Protein AF-A0A8J3LXF1-F1 (afdb_monomer_lite)

Structure (mmCIF, N/CA/C/O backbone):
data_AF-A0A8J3LXF1-F1
#
_entry.id   AF-A0A8J3LXF1-F1
#
loop_
_atom_site.group_PDB
_atom_site.id
_atom_site.type_symbol
_atom_site.label_atom_id
_atom_site.label_alt_id
_atom_site.label_comp_id
_atom_site.label_asym_id
_atom_site.label_entity_id
_atom_site.label_seq_id
_atom_site.pdbx_PDB_ins_code
_atom_site.Cartn_x
_atom_site.Cartn_y
_atom_site.Cartn_z
_atom_site.occupancy
_atom_site.B_iso_or_equiv
_atom_site.auth_seq_id
_atom_site.auth_comp_id
_atom_site.auth_asym_id
_atom_site.auth_atom_id
_atom_site.pdbx_PDB_model_num
ATOM 1 N N . MET A 1 1 ? 2.430 6.852 -23.986 1.00 52.84 1 MET A N 1
ATOM 2 C CA . MET A 1 1 ? 1.310 7.238 -23.084 1.00 52.84 1 MET A CA 1
ATOM 3 C C . MET A 1 1 ? 0.526 6.078 -22.446 1.00 52.84 1 MET A C 1
ATOM 5 O O . MET A 1 1 ? 0.111 6.217 -21.303 1.00 52.84 1 MET A O 1
ATOM 9 N N . ARG A 1 2 ? 0.331 4.920 -23.104 1.00 67.81 2 ARG A N 1
ATOM 10 C CA . ARG A 1 2 ? -0.503 3.804 -22.580 1.00 67.81 2 ARG A CA 1
ATOM 11 C C . ARG A 1 2 ? -0.048 3.203 -21.232 1.00 67.81 2 ARG A C 1
ATOM 13 O O . ARG A 1 2 ? -0.873 2.699 -20.480 1.00 67.81 2 ARG A O 1
ATOM 20 N N . ARG A 1 3 ? 1.246 3.298 -20.907 1.00 69.38 3 ARG A N 1
ATOM 21 C CA . ARG A 1 3 ? 1.858 2.734 -19.686 1.00 69.38 3 ARG A CA 1
ATOM 22 C C . ARG A 1 3 ? 1.452 3.485 -18.406 1.00 69.38 3 ARG A C 1
ATOM 24 O O . ARG A 1 3 ? 1.127 2.857 -17.405 1.00 69.38 3 ARG A O 1
ATOM 31 N N . LEU A 1 4 ? 1.389 4.821 -18.461 1.00 77.56 4 LEU A N 1
ATOM 32 C CA . LEU A 1 4 ? 0.944 5.650 -17.331 1.00 77.56 4 LEU A CA 1
ATOM 33 C C . LEU A 1 4 ? -0.556 5.505 -17.056 1.00 77.56 4 LEU A C 1
ATOM 35 O O . LEU A 1 4 ? -0.968 5.525 -15.899 1.00 77.56 4 LEU A O 1
ATOM 39 N N . MET A 1 5 ? -1.369 5.304 -18.100 1.00 80.06 5 MET A N 1
ATOM 40 C CA . MET A 1 5 ? -2.790 5.003 -17.912 1.00 80.06 5 MET A CA 1
ATOM 41 C C . MET A 1 5 ? -2.994 3.693 -17.149 1.00 80.06 5 MET A C 1
ATOM 43 O O . MET A 1 5 ? -3.831 3.642 -16.254 1.00 80.06 5 MET A O 1
ATOM 47 N N . TRP A 1 6 ? -2.203 2.658 -17.444 1.00 86.00 6 TRP A N 1
ATOM 48 C CA . TRP A 1 6 ? -2.329 1.371 -16.758 1.00 86.00 6 TRP A CA 1
ATOM 49 C C . TRP A 1 6 ? -1.887 1.447 -15.288 1.00 86.00 6 TRP A C 1
ATOM 51 O O . TRP A 1 6 ? -2.564 0.906 -14.416 1.00 86.00 6 TRP A O 1
ATOM 61 N N . LEU A 1 7 ? -0.827 2.208 -14.987 1.00 85.25 7 LEU A N 1
ATOM 62 C CA . LEU A 1 7 ? -0.433 2.509 -13.603 1.00 85.25 7 LEU A CA 1
ATOM 63 C C . LEU A 1 7 ? -1.541 3.242 -12.830 1.00 85.25 7 LEU A C 1
ATOM 65 O O . LEU A 1 7 ? -1.854 2.873 -11.698 1.00 85.25 7 LEU A O 1
ATOM 69 N N . GLY A 1 8 ? -2.173 4.244 -13.449 1.00 89.06 8 GLY A N 1
ATOM 70 C CA . GLY A 1 8 ? -3.286 4.979 -12.841 1.00 89.06 8 GLY A CA 1
ATOM 71 C C . GLY A 1 8 ? -4.508 4.098 -12.572 1.00 89.06 8 GLY A C 1
ATOM 72 O O . GLY A 1 8 ? -5.121 4.198 -11.509 1.00 89.06 8 GLY A O 1
ATOM 73 N N . VAL A 1 9 ? -4.831 3.191 -13.499 1.00 92.00 9 VAL A N 1
ATOM 74 C CA . VAL A 1 9 ? -5.922 2.218 -13.333 1.00 92.00 9 VAL A CA 1
ATOM 75 C C . VAL A 1 9 ? -5.630 1.264 -12.174 1.00 92.00 9 VAL A C 1
ATOM 77 O O . VAL A 1 9 ? -6.498 1.073 -11.324 1.00 92.00 9 VAL A O 1
ATOM 80 N N . GLY A 1 10 ? -4.411 0.723 -12.082 1.00 88.12 10 GLY A N 1
ATOM 81 C CA . GLY A 1 10 ? -4.008 -0.139 -10.967 1.00 88.12 10 GLY A CA 1
ATOM 82 C C . GLY A 1 10 ? -4.141 0.555 -9.608 1.00 88.12 10 GLY A C 1
ATOM 83 O O . GLY A 1 10 ? -4.713 -0.011 -8.675 1.00 88.12 10 GLY A O 1
ATOM 84 N N . LEU A 1 11 ? -3.703 1.816 -9.515 1.00 92.69 11 LEU A N 1
ATOM 85 C CA . LEU A 1 11 ? -3.822 2.621 -8.297 1.00 92.69 11 LEU A CA 1
ATOM 86 C C . LEU A 1 11 ? -5.292 2.869 -7.911 1.00 92.69 11 LEU A C 1
ATOM 88 O O . LEU A 1 11 ? -5.665 2.723 -6.746 1.00 92.69 11 LEU A O 1
ATOM 92 N N . ALA A 1 12 ? -6.139 3.216 -8.885 1.00 93.50 12 ALA A N 1
ATOM 93 C CA . ALA A 1 12 ? -7.559 3.474 -8.658 1.00 93.50 12 ALA A CA 1
ATOM 94 C C . ALA A 1 12 ? -8.298 2.218 -8.170 1.00 93.50 12 ALA A C 1
ATOM 96 O O . ALA A 1 12 ? -9.054 2.274 -7.197 1.00 93.50 12 ALA A O 1
ATOM 97 N N . VAL A 1 13 ? -8.044 1.072 -8.808 1.00 94.56 13 VAL A N 1
ATOM 98 C CA . VAL A 1 13 ? -8.625 -0.216 -8.409 1.00 94.56 13 VAL A CA 1
ATOM 99 C C . VAL A 1 13 ? -8.133 -0.620 -7.017 1.00 94.56 13 VAL A C 1
ATOM 101 O O . VAL A 1 13 ? -8.949 -0.972 -6.165 1.00 94.56 13 VAL A O 1
ATOM 104 N N . GLY A 1 14 ? -6.832 -0.489 -6.740 1.00 90.69 14 GLY A N 1
ATOM 105 C CA . GLY A 1 14 ? -6.262 -0.768 -5.420 1.00 90.69 14 GLY A CA 1
ATOM 106 C C . GLY A 1 14 ? -6.907 0.067 -4.309 1.00 90.69 14 GLY A C 1
ATOM 107 O O . GLY A 1 14 ? -7.317 -0.472 -3.278 1.00 90.69 14 GLY A O 1
ATOM 108 N N . ALA A 1 15 ? -7.098 1.369 -4.541 1.00 93.44 15 ALA A N 1
ATOM 109 C CA . ALA A 1 15 ? -7.753 2.258 -3.584 1.00 93.44 15 ALA A CA 1
ATOM 110 C C . ALA A 1 15 ? -9.212 1.852 -3.294 1.00 93.44 15 ALA A C 1
ATOM 112 O O . ALA A 1 15 ? -9.654 1.913 -2.142 1.00 93.44 15 ALA A O 1
ATOM 113 N N . LEU A 1 16 ? -9.963 1.397 -4.306 1.00 93.44 16 LEU A N 1
ATOM 114 C CA . LEU A 1 16 ? -11.337 0.913 -4.130 1.00 93.44 16 LEU A CA 1
ATOM 115 C C . LEU A 1 16 ? -11.400 -0.364 -3.288 1.00 93.44 16 LEU A C 1
ATOM 117 O O . LEU A 1 16 ? -12.262 -0.472 -2.412 1.00 93.44 16 LEU A O 1
ATOM 121 N N . VAL A 1 17 ? -10.476 -1.300 -3.509 1.00 93.19 17 VAL A N 1
ATOM 122 C CA . VAL A 1 17 ? -10.383 -2.536 -2.720 1.00 93.19 17 VAL A CA 1
ATOM 123 C C . VAL A 1 17 ? -10.083 -2.213 -1.255 1.00 93.19 17 VAL A C 1
ATOM 125 O O . VAL A 1 17 ? -10.825 -2.649 -0.375 1.00 93.19 17 VAL A O 1
ATOM 128 N N . VAL A 1 18 ? -9.074 -1.379 -0.978 1.00 89.19 18 VAL A N 1
ATOM 129 C CA . VAL A 1 18 ? -8.724 -0.962 0.395 1.00 89.19 18 VAL A CA 1
ATOM 130 C C . VAL A 1 18 ? -9.897 -0.252 1.077 1.00 89.19 18 VAL A C 1
ATOM 132 O O . VAL A 1 18 ? -10.223 -0.539 2.232 1.00 89.19 18 VAL A O 1
ATOM 135 N N . ARG A 1 19 ? -10.598 0.633 0.355 1.00 90.12 19 ARG A N 1
ATOM 136 C CA . ARG A 1 19 ? -11.804 1.309 0.858 1.00 90.12 19 ARG A CA 1
ATOM 137 C C . ARG A 1 19 ? -12.922 0.314 1.189 1.00 90.12 19 ARG A C 1
ATOM 139 O O . ARG A 1 19 ? -13.595 0.475 2.209 1.00 90.12 19 ARG A O 1
ATOM 146 N N . ALA A 1 20 ? -13.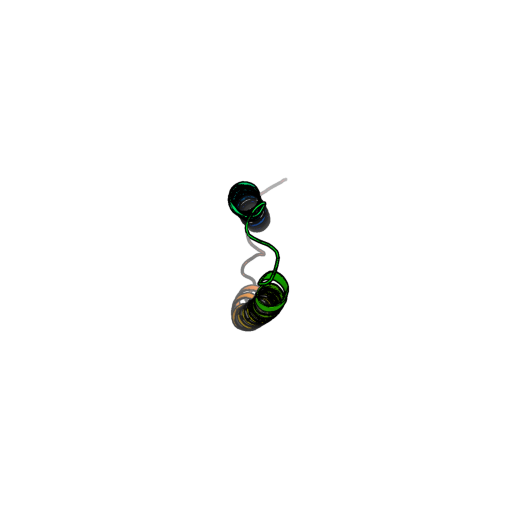128 -0.709 0.360 1.00 86.00 20 ALA A N 1
ATOM 147 C CA . ALA A 1 20 ? -14.135 -1.742 0.591 1.00 86.00 20 ALA A CA 1
ATOM 148 C C . ALA A 1 20 ? -13.799 -2.622 1.806 1.00 86.00 20 ALA A C 1
ATOM 150 O O . ALA A 1 20 ? -14.688 -2.919 2.609 1.00 86.00 20 ALA A O 1
ATOM 151 N N . VAL A 1 21 ? -12.524 -2.983 1.977 1.00 85.06 21 VAL A N 1
ATOM 152 C CA . VAL A 1 21 ? -12.036 -3.743 3.138 1.00 85.06 21 VAL A CA 1
ATOM 153 C C . VAL A 1 21 ? -12.226 -2.944 4.427 1.00 85.06 21 VAL A C 1
ATOM 155 O O . VAL A 1 21 ? -12.814 -3.470 5.367 1.00 85.06 21 VAL A O 1
ATOM 158 N N . ASN A 1 22 ? -11.847 -1.661 4.459 1.00 80.50 22 ASN A N 1
ATOM 159 C CA . ASN A 1 22 ? -12.043 -0.798 5.634 1.00 80.50 22 ASN A CA 1
ATOM 160 C C . ASN A 1 22 ? -13.518 -0.664 6.035 1.00 80.50 22 ASN A C 1
ATOM 162 O O . ASN A 1 22 ? -13.848 -0.720 7.219 1.00 80.50 22 ASN A O 1
ATOM 166 N N . LYS A 1 23 ? -14.423 -0.546 5.056 1.00 78.62 23 LYS A N 1
ATOM 167 C CA . LYS A 1 23 ? -15.868 -0.467 5.310 1.00 78.62 23 LYS A CA 1
ATOM 168 C C . LYS A 1 23 ? -16.426 -1.766 5.907 1.00 78.62 23 LYS A C 1
ATOM 170 O O . LYS A 1 23 ? -17.288 -1.712 6.778 1.00 78.62 23 LYS A O 1
ATOM 175 N N . LYS A 1 24 ? -15.940 -2.930 5.455 1.00 73.12 24 LYS A N 1
ATOM 176 C CA . LYS A 1 24 ? -16.318 -4.234 6.028 1.00 73.12 24 LYS A CA 1
ATOM 177 C C . LYS A 1 24 ? -15.695 -4.456 7.403 1.00 73.12 24 LYS A C 1
ATOM 179 O O . LYS A 1 24 ? -16.384 -4.937 8.293 1.00 73.12 24 LYS A O 1
ATOM 184 N N . ALA A 1 25 ? -14.438 -4.062 7.594 1.00 69.69 25 ALA A N 1
ATOM 185 C CA . ALA A 1 25 ? -13.771 -4.138 8.885 1.00 69.69 25 ALA A CA 1
ATOM 186 C C . ALA A 1 25 ? -14.543 -3.321 9.931 1.00 69.69 25 ALA A C 1
ATOM 188 O O . ALA A 1 25 ? -14.990 -3.889 10.915 1.00 69.69 25 ALA A O 1
ATOM 189 N N . GLN A 1 26 ? -14.840 -2.044 9.670 1.00 63.88 26 GLN A N 1
ATOM 190 C CA . GLN A 1 26 ? -15.579 -1.180 10.607 1.00 63.88 26 GLN A CA 1
ATOM 191 C C . GLN A 1 26 ? -16.966 -1.715 11.006 1.00 63.88 26 GLN A C 1
ATOM 193 O O . GLN A 1 26 ? -17.428 -1.432 12.107 1.00 63.88 26 GLN A O 1
ATOM 198 N N . ALA A 1 27 ? -17.626 -2.492 10.143 1.00 64.19 27 ALA A N 1
ATOM 199 C CA . ALA A 1 27 ? -18.930 -3.086 10.438 1.00 64.19 27 ALA A CA 1
ATOM 200 C C . ALA A 1 27 ? -18.850 -4.378 11.278 1.00 64.19 27 ALA A C 1
ATOM 202 O O . ALA A 1 27 ? -19.807 -4.701 11.975 1.00 64.19 27 ALA A O 1
ATOM 203 N N . PHE A 1 28 ? -17.732 -5.112 11.224 1.00 56.53 28 PHE A N 1
ATOM 204 C CA . PHE A 1 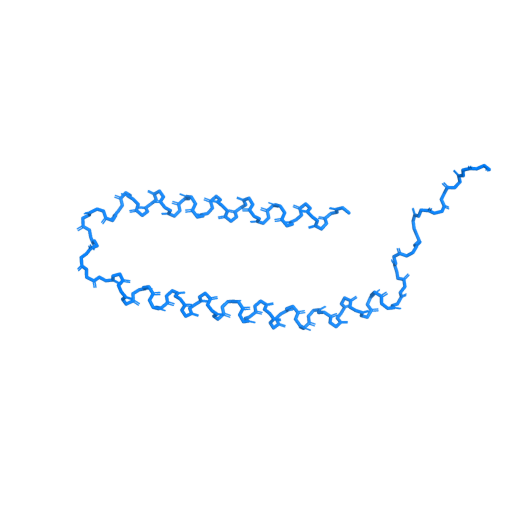28 ? -17.572 -6.421 11.877 1.00 56.53 28 PHE A CA 1
ATOM 205 C C . PHE A 1 28 ? -16.595 -6.422 13.067 1.00 56.53 28 PHE A C 1
ATOM 207 O O . PHE A 1 28 ? -16.587 -7.370 13.847 1.00 56.53 28 PHE A O 1
ATOM 214 N N . THR A 1 29 ? -15.778 -5.381 13.246 1.00 63.94 29 THR A N 1
ATOM 215 C CA . THR A 1 29 ? -14.707 -5.336 14.256 1.00 63.94 29 THR A CA 1
ATOM 216 C C . THR A 1 29 ? -14.981 -4.641 15.602 1.00 63.94 29 THR A C 1
ATOM 218 O O . THR A 1 29 ? -14.213 -4.934 16.522 1.00 63.94 29 THR A O 1
ATOM 221 N N . PRO A 1 30 ? -16.022 -3.805 15.828 1.00 59.62 30 PRO A N 1
ATOM 222 C CA . PRO A 1 30 ? -16.186 -3.125 17.122 1.00 59.62 30 PRO A CA 1
ATOM 223 C C . PRO A 1 30 ? -16.412 -4.074 18.311 1.00 59.62 30 PRO A C 1
ATOM 225 O O . PRO A 1 30 ? -16.142 -3.699 19.445 1.00 59.62 30 PRO A O 1
ATOM 228 N N . ALA A 1 31 ? -16.883 -5.302 18.062 1.00 58.28 31 ALA A N 1
ATOM 229 C CA . ALA A 1 31 ? -17.181 -6.293 19.099 1.00 58.28 31 ALA A CA 1
ATOM 230 C C . ALA A 1 31 ? -16.154 -7.446 19.206 1.00 58.28 31 ALA A C 1
ATOM 232 O O . ALA A 1 31 ? -16.299 -8.291 20.083 1.00 58.28 31 ALA A O 1
ATOM 233 N N . GLY A 1 32 ? -15.136 -7.517 18.331 1.00 57.06 32 GLY A N 1
ATOM 234 C CA . GLY A 1 32 ? -14.297 -8.724 18.167 1.00 57.06 32 GLY A CA 1
ATOM 235 C C . GLY A 1 32 ? -12.776 -8.544 18.275 1.00 57.06 32 GLY A C 1
ATOM 236 O O . GLY A 1 32 ? -12.048 -9.535 18.256 1.00 57.06 32 GLY A O 1
ATOM 237 N N . ILE A 1 33 ? -12.264 -7.314 18.394 1.00 57.53 33 ILE A N 1
ATOM 238 C CA . ILE A 1 33 ? -10.816 -7.035 18.432 1.00 57.53 33 ILE A CA 1
ATOM 239 C C . ILE A 1 33 ? -10.339 -6.831 19.876 1.00 57.53 33 ILE A C 1
ATOM 241 O O . ILE A 1 33 ? -10.151 -5.710 20.330 1.00 57.53 33 ILE A O 1
ATOM 245 N N . ALA A 1 34 ? -10.120 -7.919 20.612 1.00 61.72 34 ALA A N 1
ATOM 246 C CA . ALA A 1 34 ? -9.412 -7.850 21.899 1.00 61.72 34 ALA A CA 1
ATOM 247 C C . ALA A 1 34 ? -8.239 -8.842 22.029 1.00 61.72 34 ALA A C 1
ATOM 249 O O . ALA A 1 34 ? -7.485 -8.738 22.988 1.00 61.72 34 ALA A O 1
ATOM 250 N N . GLY A 1 35 ? -8.027 -9.769 21.079 1.00 57.84 35 GLY A N 1
ATOM 251 C CA . GLY A 1 35 ? -6.996 -10.812 21.247 1.00 57.84 35 GLY A CA 1
ATOM 252 C C . GLY A 1 35 ? -6.229 -11.287 20.006 1.00 57.84 35 GLY A C 1
ATOM 253 O O . GLY A 1 35 ? -5.095 -11.727 20.148 1.00 57.84 35 GLY A O 1
ATOM 254 N N . SER A 1 36 ? -6.775 -11.194 18.788 1.00 60.25 36 SER A N 1
ATOM 255 C CA . SER A 1 36 ? -6.199 -11.871 17.602 1.00 60.25 36 SER A CA 1
ATOM 256 C C . SER A 1 36 ? -5.421 -10.975 16.626 1.00 60.25 36 SER A C 1
ATOM 258 O O . SER A 1 36 ? -4.856 -11.471 15.646 1.00 60.25 36 SER A O 1
ATOM 260 N N . VAL A 1 37 ? -5.360 -9.661 16.866 1.00 65.25 37 VAL A N 1
ATOM 261 C CA . VAL A 1 37 ? -4.784 -8.705 15.902 1.00 65.25 37 VAL A CA 1
ATOM 262 C C . VAL A 1 37 ? -3.264 -8.782 15.827 1.00 65.25 37 VAL A C 1
ATOM 264 O O . VAL A 1 37 ? -2.730 -8.724 14.726 1.00 65.25 37 VAL A O 1
ATOM 267 N N . GLN A 1 38 ? -2.563 -8.994 16.943 1.00 65.94 38 GLN A N 1
ATOM 268 C CA . GLN A 1 38 ? -1.097 -9.064 16.937 1.00 65.94 38 GLN A CA 1
ATOM 269 C C . GLN A 1 38 ? -0.572 -10.227 16.073 1.00 65.94 38 GLN A C 1
ATOM 271 O O . GLN A 1 38 ? 0.268 -10.009 15.204 1.00 65.94 38 GLN A O 1
ATOM 276 N N . GLN A 1 39 ? -1.104 -11.444 16.255 1.00 68.31 39 GLN A N 1
ATOM 277 C CA . GLN A 1 39 ? -0.694 -12.627 15.481 1.00 68.31 39 GLN A CA 1
ATOM 278 C C . GLN A 1 39 ? -1.036 -12.472 13.990 1.00 68.31 39 GLN A C 1
ATOM 280 O O . GLN A 1 39 ? -0.230 -12.799 13.121 1.00 68.31 39 GLN A O 1
ATOM 285 N N . SER A 1 40 ? -2.224 -11.933 13.695 1.00 74.44 40 SER A N 1
ATOM 286 C CA . SER A 1 40 ? -2.681 -11.722 12.316 1.00 74.44 40 SER A CA 1
ATOM 287 C C . SER A 1 40 ? -1.876 -10.630 11.606 1.00 74.44 40 SER A C 1
ATOM 289 O O . SER A 1 40 ? -1.606 -10.740 10.415 1.00 74.44 40 SER A O 1
ATOM 291 N N . ALA A 1 41 ? -1.450 -9.592 12.331 1.00 79.75 41 ALA A N 1
ATOM 292 C CA . ALA A 1 41 ? -0.639 -8.508 11.787 1.00 79.75 41 ALA A CA 1
ATOM 293 C C . ALA A 1 41 ? 0.767 -8.977 11.392 1.00 79.75 41 ALA A C 1
ATOM 295 O O . ALA A 1 41 ? 1.260 -8.570 10.344 1.00 79.75 41 ALA A O 1
ATOM 296 N N . VAL A 1 42 ? 1.389 -9.855 12.187 1.00 82.38 42 VAL A N 1
ATOM 297 C CA . VAL A 1 42 ? 2.703 -10.433 11.856 1.00 82.38 42 VAL A CA 1
ATOM 298 C C . VAL A 1 42 ? 2.621 -11.290 10.589 1.00 82.38 42 VAL A C 1
ATOM 300 O O . VAL A 1 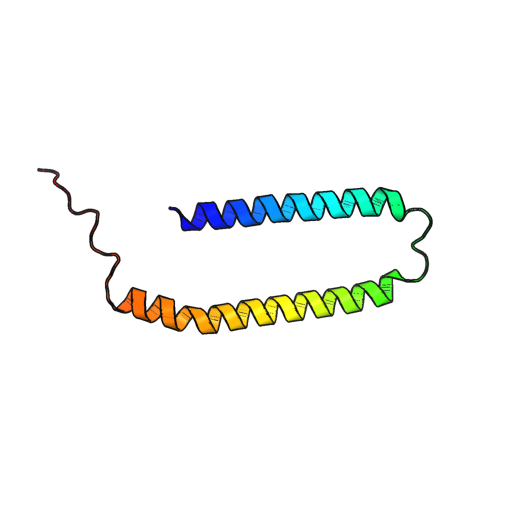42 ? 3.427 -11.100 9.684 1.00 82.38 42 VAL A O 1
ATOM 303 N N . GLY A 1 43 ? 1.612 -12.163 10.470 1.00 84.00 43 GLY A N 1
ATOM 304 C CA . GLY A 1 43 ? 1.421 -12.977 9.260 1.00 84.00 43 GLY A CA 1
ATOM 305 C C . GLY A 1 43 ? 1.095 -12.150 8.008 1.00 84.00 43 GLY A C 1
ATOM 306 O O . GLY A 1 43 ? 1.549 -12.468 6.909 1.00 84.00 43 GLY A O 1
ATOM 307 N N . LEU A 1 44 ? 0.355 -11.048 8.171 1.00 86.31 44 LEU A N 1
ATOM 308 C CA . LEU A 1 44 ? 0.088 -10.103 7.085 1.00 86.31 44 LEU A CA 1
ATOM 309 C C . LEU A 1 44 ? 1.373 -9.401 6.620 1.00 86.31 44 LEU A C 1
ATOM 311 O O . LEU A 1 44 ? 1.596 -9.272 5.421 1.00 86.31 44 LEU A O 1
ATOM 315 N N . LEU A 1 45 ? 2.213 -8.953 7.557 1.00 89.25 45 LEU A N 1
ATOM 316 C CA . LEU A 1 45 ? 3.488 -8.295 7.256 1.00 89.25 45 LEU A CA 1
ATOM 317 C C . LEU A 1 45 ? 4.431 -9.210 6.471 1.00 89.25 45 LEU A C 1
ATOM 319 O O . LEU A 1 45 ? 5.045 -8.763 5.504 1.00 89.25 45 LEU A O 1
ATOM 323 N N . ASP A 1 46 ? 4.505 -10.477 6.868 1.00 92.06 46 ASP A N 1
ATOM 324 C CA . ASP A 1 46 ? 5.301 -11.495 6.183 1.00 92.06 46 ASP A CA 1
ATOM 325 C C . ASP A 1 46 ? 4.797 -11.733 4.749 1.00 92.06 46 ASP A C 1
ATOM 327 O O . ASP A 1 46 ? 5.564 -11.669 3.791 1.00 92.06 46 ASP A O 1
ATOM 331 N N . SER A 1 47 ? 3.475 -11.846 4.580 1.00 90.19 47 SER A N 1
ATOM 332 C CA . SER A 1 47 ? 2.843 -11.999 3.260 1.00 90.19 47 SER A CA 1
ATOM 333 C C . SER A 1 47 ? 3.089 -10.795 2.343 1.00 90.19 47 SER A C 1
ATOM 335 O O . SER A 1 47 ? 3.350 -10.955 1.154 1.00 90.19 47 SER A O 1
ATOM 337 N N . VAL A 1 48 ? 3.018 -9.571 2.882 1.00 92.88 48 VAL A N 1
ATOM 338 C CA . VAL A 1 48 ? 3.300 -8.345 2.115 1.00 92.88 48 VAL A CA 1
ATOM 339 C C . VAL A 1 48 ? 4.764 -8.300 1.686 1.00 92.88 48 VAL A C 1
ATOM 341 O O . VAL A 1 48 ? 5.049 -7.923 0.552 1.00 92.88 48 VAL A O 1
ATOM 344 N N . ARG A 1 49 ? 5.691 -8.690 2.568 1.00 93.56 49 ARG A N 1
ATOM 345 C CA . ARG A 1 49 ? 7.117 -8.766 2.235 1.00 93.56 49 ARG A CA 1
ATOM 346 C C . ARG A 1 49 ? 7.372 -9.782 1.122 1.00 93.56 49 ARG A C 1
ATOM 348 O O . ARG A 1 49 ? 8.004 -9.411 0.139 1.00 93.56 49 ARG A O 1
ATOM 355 N N . SER A 1 50 ? 6.844 -10.999 1.251 1.00 93.94 50 SER A N 1
ATOM 356 C CA . SER A 1 50 ? 6.981 -12.051 0.235 1.00 93.94 50 SER A CA 1
ATOM 357 C C . SER A 1 50 ? 6.409 -11.610 -1.114 1.00 93.94 50 SER A C 1
ATOM 359 O O . SER A 1 50 ? 7.077 -11.746 -2.128 1.00 93.94 50 SER A O 1
ATOM 361 N N . PHE A 1 51 ? 5.240 -10.964 -1.137 1.00 90.56 51 PHE A N 1
ATOM 362 C CA . PHE A 1 51 ? 4.684 -10.419 -2.378 1.00 90.56 51 PHE A CA 1
ATOM 363 C C . PHE A 1 51 ? 5.598 -9.372 -3.036 1.00 90.56 51 PHE A C 1
ATOM 365 O O . PHE A 1 51 ? 5.738 -9.342 -4.255 1.00 90.56 51 PHE A O 1
ATOM 372 N N . VAL A 1 52 ? 6.215 -8.486 -2.248 1.00 92.44 52 VAL A N 1
ATOM 373 C CA . VAL A 1 52 ? 7.158 -7.489 -2.782 1.00 92.44 52 VAL A CA 1
ATOM 374 C C . VAL A 1 52 ? 8.411 -8.162 -3.350 1.00 92.44 52 VAL A C 1
ATOM 376 O O . VAL A 1 52 ? 8.922 -7.708 -4.375 1.00 92.44 52 VAL A O 1
ATOM 379 N N . GLU A 1 53 ? 8.895 -9.227 -2.712 1.00 93.75 53 GLU A N 1
ATOM 380 C CA . GLU A 1 53 ? 10.003 -10.039 -3.224 1.00 93.75 53 GLU A CA 1
ATOM 381 C C . GLU A 1 53 ? 9.627 -10.728 -4.544 1.00 93.75 53 GLU A C 1
ATOM 383 O O . GLU A 1 53 ? 10.344 -10.531 -5.523 1.00 93.75 53 GLU A O 1
ATOM 388 N N . ASP A 1 54 ? 8.464 -11.381 -4.623 1.00 89.31 54 ASP A N 1
ATOM 389 C CA . ASP A 1 54 ? 7.948 -12.011 -5.849 1.00 89.31 54 ASP A CA 1
ATOM 390 C C . ASP A 1 54 ? 7.796 -11.003 -6.999 1.00 89.31 54 ASP A C 1
ATOM 392 O O . ASP A 1 54 ? 8.156 -11.273 -8.144 1.00 89.31 54 ASP A O 1
ATOM 396 N N . VAL A 1 55 ? 7.281 -9.800 -6.713 1.00 86.88 55 VAL A N 1
ATOM 397 C CA . VAL A 1 55 ? 7.164 -8.730 -7.716 1.00 86.88 55 VAL A CA 1
ATOM 398 C C . VAL A 1 55 ? 8.542 -8.286 -8.197 1.00 86.88 55 VAL A C 1
ATOM 400 O O . VAL A 1 55 ? 8.724 -8.045 -9.388 1.00 86.88 55 VAL A O 1
ATOM 403 N N . ARG A 1 56 ? 9.521 -8.163 -7.296 1.00 85.31 56 ARG A N 1
ATOM 404 C CA . ARG A 1 56 ? 10.887 -7.770 -7.655 1.00 85.31 56 ARG A CA 1
ATOM 405 C C . ARG A 1 56 ? 11.579 -8.846 -8.490 1.00 85.31 56 ARG A C 1
ATOM 407 O O . ARG A 1 56 ? 12.272 -8.499 -9.442 1.00 85.31 56 ARG A O 1
ATOM 414 N N . GLU A 1 57 ? 11.383 -10.115 -8.154 1.00 86.69 57 GLU A N 1
ATOM 415 C CA . GLU A 1 57 ? 11.905 -11.252 -8.911 1.00 86.69 57 GLU A CA 1
ATOM 416 C C . GLU A 1 57 ? 11.260 -11.334 -10.299 1.00 86.69 57 GLU A C 1
ATOM 418 O O . GLU A 1 57 ? 11.971 -11.352 -11.300 1.00 86.69 57 GLU A O 1
ATOM 423 N N . GLY A 1 58 ? 9.932 -11.223 -10.387 1.00 80.00 58 GLY A N 1
ATOM 424 C CA . GLY A 1 58 ? 9.220 -11.190 -11.667 1.00 80.00 58 GLY A CA 1
ATOM 425 C C . GLY A 1 58 ? 9.570 -9.973 -12.532 1.00 80.00 58 GLY A C 1
ATOM 426 O O . GLY A 1 58 ? 9.570 -10.066 -13.760 1.00 80.00 58 GLY A O 1
ATOM 427 N N . MET A 1 59 ? 9.908 -8.832 -11.919 1.00 77.00 59 MET A N 1
ATOM 428 C CA . MET A 1 59 ? 10.457 -7.679 -12.641 1.00 77.00 59 MET A CA 1
ATOM 429 C C . MET A 1 59 ? 11.851 -7.988 -13.187 1.00 77.00 59 MET A C 1
ATOM 431 O O . MET A 1 59 ? 12.069 -7.750 -14.367 1.00 77.00 59 MET A O 1
ATOM 435 N N . ALA A 1 60 ? 12.750 -8.573 -12.388 1.00 71.75 60 ALA A N 1
ATOM 436 C CA . ALA A 1 60 ? 14.095 -8.949 -12.832 1.00 71.75 60 ALA A CA 1
ATOM 437 C C . ALA A 1 60 ? 14.074 -9.998 -13.962 1.00 71.75 60 ALA A C 1
ATOM 439 O O . ALA A 1 60 ? 14.885 -9.929 -14.885 1.00 71.75 60 ALA A O 1
ATOM 440 N N . GLU A 1 61 ? 13.118 -10.927 -13.925 1.00 64.06 61 GLU A N 1
ATOM 441 C CA . GLU A 1 61 ? 12.925 -11.959 -14.949 1.00 64.06 61 GLU A CA 1
ATOM 442 C C . GLU A 1 61 ? 12.393 -11.368 -16.271 1.00 64.06 61 GLU A C 1
ATOM 444 O O . GLU A 1 61 ? 12.812 -11.764 -17.358 1.00 64.06 61 GLU A O 1
ATOM 449 N N . ARG A 1 62 ? 11.530 -10.343 -16.200 1.00 63.03 62 ARG A N 1
ATOM 450 C CA . ARG A 1 62 ? 10.972 -9.633 -17.369 1.00 63.03 62 ARG A CA 1
ATOM 451 C C . ARG A 1 62 ? 11.848 -8.493 -17.892 1.00 63.03 62 ARG A C 1
ATOM 453 O O . ARG A 1 62 ? 11.687 -8.088 -19.044 1.00 63.03 62 ARG A O 1
ATOM 460 N N . GLU A 1 63 ? 12.761 -7.956 -17.084 1.00 57.44 63 GLU A N 1
ATOM 461 C CA . GLU A 1 63 ? 13.659 -6.870 -17.494 1.00 57.44 63 GLU A CA 1
ATOM 462 C C . GLU A 1 63 ? 14.617 -7.327 -18.596 1.00 57.44 63 GLU A C 1
ATOM 464 O O . GLU A 1 63 ? 14.917 -6.535 -19.482 1.00 57.44 63 GLU A O 1
ATOM 469 N N . ALA A 1 64 ? 15.014 -8.607 -18.617 1.00 59.41 64 ALA A N 1
ATOM 470 C CA . ALA A 1 64 ? 15.816 -9.191 -19.695 1.00 59.41 64 ALA A CA 1
ATOM 471 C C . ALA A 1 64 ? 15.075 -9.184 -21.048 1.00 59.41 64 ALA A C 1
ATOM 473 O O . ALA A 1 64 ? 15.645 -8.783 -22.061 1.00 59.41 64 ALA A O 1
ATOM 474 N N . GLU A 1 65 ? 13.785 -9.536 -21.057 1.00 56.19 65 GLU A N 1
ATOM 475 C CA . GLU A 1 65 ? 12.951 -9.536 -22.269 1.00 56.19 65 GLU A CA 1
ATOM 476 C C . GLU A 1 65 ? 12.676 -8.109 -22.778 1.00 56.19 65 GLU A C 1
ATOM 478 O O . GLU A 1 65 ? 12.700 -7.848 -23.983 1.00 56.19 65 GLU A O 1
ATOM 483 N N . ILE A 1 66 ? 12.441 -7.155 -21.865 1.00 60.69 66 ILE A N 1
ATOM 484 C CA . ILE A 1 66 ? 12.230 -5.744 -22.220 1.00 60.69 66 ILE A CA 1
ATOM 485 C C . ILE A 1 66 ? 13.543 -5.099 -22.675 1.00 60.69 66 ILE A C 1
ATOM 487 O O . ILE A 1 66 ? 13.515 -4.316 -23.623 1.00 60.69 66 ILE A O 1
ATOM 491 N N . HIS A 1 67 ? 14.684 -5.4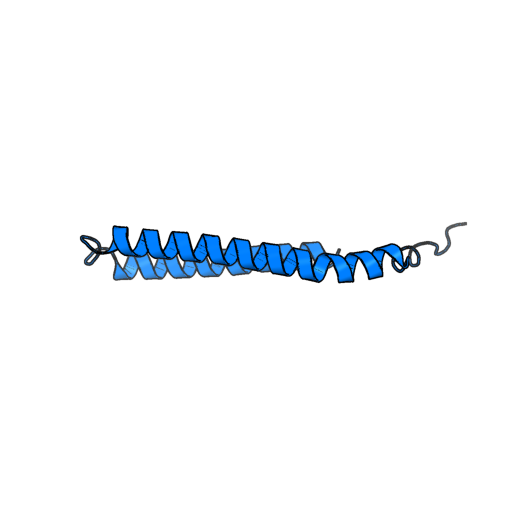24 -22.056 1.00 58.53 67 HIS A N 1
ATOM 492 C CA . HIS A 1 67 ? 15.991 -4.926 -22.482 1.00 58.53 67 HIS A CA 1
ATOM 493 C C . HIS A 1 67 ? 16.386 -5.456 -23.855 1.00 58.53 67 HIS A C 1
ATOM 495 O O . HIS A 1 67 ? 16.847 -4.663 -24.669 1.00 58.53 67 HIS A O 1
ATOM 501 N N . GLU A 1 68 ? 16.174 -6.735 -24.165 1.00 58.81 68 GLU A N 1
ATOM 502 C CA . GLU A 1 68 ? 16.458 -7.264 -25.505 1.00 58.81 68 GLU A CA 1
ATOM 503 C C . GLU A 1 68 ? 15.602 -6.551 -26.570 1.00 58.81 68 GLU A C 1
ATOM 505 O O . GLU A 1 68 ? 16.133 -6.054 -27.566 1.00 58.81 68 GLU A O 1
ATOM 510 N N . ALA A 1 69 ? 14.306 -6.353 -26.298 1.00 58.06 69 ALA A N 1
ATOM 511 C CA . ALA A 1 69 ? 13.404 -5.598 -27.172 1.00 58.06 69 ALA A CA 1
ATOM 512 C C . ALA A 1 69 ? 13.759 -4.097 -27.286 1.00 58.06 69 ALA A C 1
ATOM 514 O O . ALA A 1 69 ? 13.540 -3.484 -28.332 1.00 58.06 69 ALA A O 1
ATOM 515 N N . PHE A 1 70 ? 14.313 -3.492 -26.231 1.00 60.47 70 PHE A N 1
ATOM 516 C CA . PHE A 1 70 ? 14.738 -2.087 -26.216 1.00 60.47 70 PHE A CA 1
ATOM 517 C C . PHE A 1 70 ? 16.089 -1.881 -26.925 1.00 60.47 70 PHE A C 1
ATOM 519 O O . PHE A 1 70 ? 16.277 -0.884 -27.618 1.00 60.47 70 PHE A O 1
ATOM 526 N N . THR A 1 71 ? 17.011 -2.841 -26.806 1.00 59.03 71 THR A N 1
ATOM 527 C CA . THR A 1 71 ? 18.341 -2.803 -27.446 1.00 59.03 71 THR A CA 1
ATOM 528 C C . THR A 1 71 ? 18.261 -3.143 -28.939 1.00 59.03 71 THR A C 1
ATOM 530 O O . THR A 1 71 ? 19.064 -2.646 -29.722 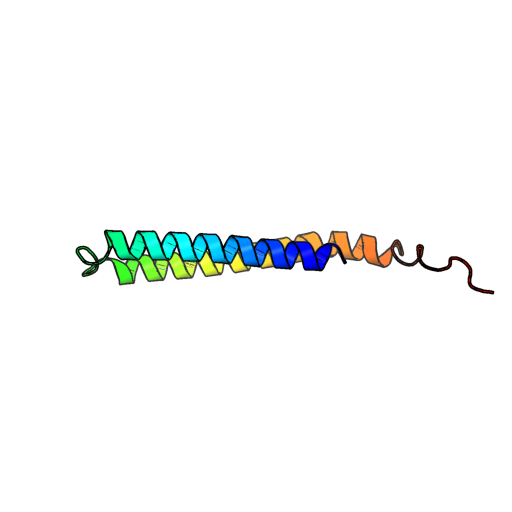1.00 59.03 71 THR A O 1
ATOM 533 N N . ALA A 1 72 ? 17.246 -3.911 -29.358 1.00 60.03 72 ALA A N 1
ATOM 534 C CA . ALA A 1 72 ? 16.942 -4.195 -30.762 1.00 60.03 72 ALA A CA 1
ATOM 535 C C . ALA A 1 72 ? 16.333 -3.004 -31.546 1.00 60.03 72 ALA A C 1
ATOM 537 O O . ALA A 1 72 ? 16.028 -3.144 -32.727 1.00 60.03 72 ALA A O 1
ATOM 538 N N . GLY A 1 73 ? 16.175 -1.821 -30.934 1.00 56.56 73 GLY A N 1
ATOM 539 C CA . GLY A 1 73 ? 15.904 -0.566 -31.655 1.00 56.56 73 GLY A CA 1
ATOM 540 C C . GLY A 1 73 ? 14.453 -0.312 -32.088 1.00 56.56 73 GLY A C 1
ATOM 541 O O . GLY A 1 73 ? 14.209 0.580 -32.894 1.00 56.56 73 GLY A O 1
ATOM 542 N N . ALA A 1 74 ? 13.462 -1.027 -31.553 1.00 57.56 74 ALA A N 1
ATOM 543 C CA . ALA A 1 74 ? 12.086 -0.992 -32.066 1.00 57.56 74 ALA A CA 1
ATOM 544 C C . ALA A 1 74 ? 11.202 0.196 -31.607 1.00 57.56 74 ALA A C 1
ATOM 546 O O . ALA A 1 74 ? 9.982 0.079 -31.647 1.00 57.56 74 ALA A O 1
ATOM 547 N N . LEU A 1 75 ? 11.755 1.331 -31.154 1.00 53.78 75 LEU A N 1
ATOM 548 C CA . LEU A 1 75 ? 10.943 2.507 -30.766 1.00 53.78 75 LEU A CA 1
ATOM 549 C C . LEU A 1 75 ? 11.442 3.855 -31.324 1.00 53.78 75 LEU A C 1
ATOM 551 O O . LEU A 1 75 ? 11.037 4.896 -30.810 1.00 53.78 75 LEU A O 1
ATOM 555 N N . ILE A 1 76 ? 12.288 3.862 -32.362 1.00 53.53 76 ILE A N 1
ATOM 556 C CA . ILE A 1 76 ? 12.687 5.114 -33.045 1.00 53.53 76 ILE A CA 1
ATOM 557 C C . ILE A 1 76 ? 11.747 5.479 -34.216 1.00 53.53 76 ILE A C 1
ATOM 559 O O . ILE A 1 76 ? 11.813 6.595 -34.709 1.00 53.53 76 ILE A O 1
ATOM 563 N N . ASP A 1 77 ? 10.812 4.620 -34.625 1.00 57.75 77 ASP A N 1
ATOM 564 C CA . ASP A 1 77 ? 10.160 4.774 -35.936 1.00 57.75 77 ASP A CA 1
ATOM 565 C C . ASP A 1 77 ? 8.673 5.170 -35.908 1.00 57.75 77 ASP A C 1
ATOM 567 O O . ASP A 1 77 ? 7.877 4.451 -36.481 1.00 57.75 77 ASP A O 1
ATOM 571 N N . GLU A 1 78 ? 8.250 6.272 -35.266 1.00 57.44 78 GLU A N 1
ATOM 572 C CA . GLU A 1 78 ? 6.895 6.821 -35.566 1.00 57.44 78 GLU A CA 1
ATOM 573 C C . G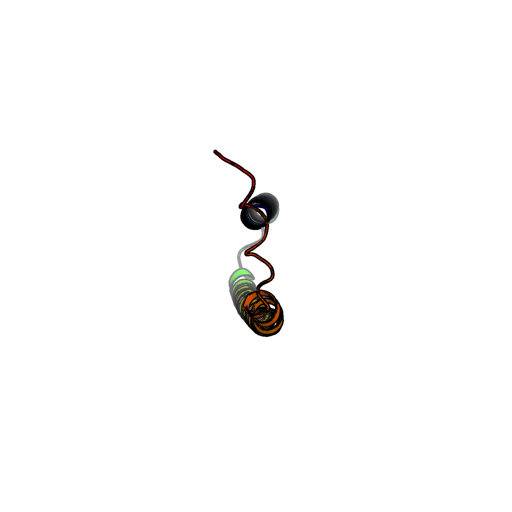LU A 1 78 ? 6.725 8.361 -35.472 1.00 57.44 78 GLU A C 1
ATOM 575 O O . GLU A 1 78 ? 5.596 8.844 -35.485 1.00 57.44 78 GLU A O 1
ATOM 580 N N . HIS A 1 79 ? 7.783 9.189 -35.439 1.00 53.28 79 HIS A N 1
ATOM 581 C CA . HIS A 1 79 ? 7.599 10.659 -35.522 1.00 53.28 79 HIS A CA 1
ATOM 582 C C . HIS A 1 79 ? 8.613 11.401 -36.416 1.00 53.28 79 HIS A C 1
ATOM 584 O O . HIS A 1 79 ? 9.017 12.518 -36.099 1.00 53.28 79 HIS A O 1
ATOM 590 N N . GLU A 1 80 ? 8.964 10.828 -37.568 1.00 54.28 80 GLU A N 1
ATOM 591 C CA . GLU A 1 80 ? 9.444 11.597 -38.729 1.00 54.28 80 GLU A CA 1
ATOM 592 C C . GLU A 1 80 ? 8.360 11.611 -39.819 1.00 54.28 80 GLU A C 1
ATOM 594 O O . GLU A 1 80 ? 8.530 11.052 -40.891 1.00 54.28 80 GLU A O 1
ATOM 599 N N . GLU A 1 81 ? 7.218 12.248 -39.551 1.00 57.59 81 GLU A N 1
ATOM 600 C CA . GLU A 1 81 ? 6.241 12.569 -40.600 1.00 57.59 81 GLU A CA 1
ATOM 601 C C . GLU A 1 81 ? 6.156 14.095 -40.745 1.00 57.59 81 GLU A C 1
ATOM 603 O O . GLU A 1 81 ? 5.577 14.798 -39.917 1.00 57.59 81 GLU A O 1
ATOM 608 N N . GLU A 1 82 ? 6.846 14.554 -41.792 1.00 59.03 82 GLU A N 1
ATOM 609 C CA . GLU A 1 82 ? 6.617 15.727 -42.646 1.00 59.03 82 GLU A CA 1
ATOM 610 C C . GLU A 1 82 ? 6.236 17.076 -42.011 1.00 59.03 82 GLU A C 1
ATOM 612 O O . GLU A 1 82 ? 5.118 17.318 -41.557 1.00 59.03 82 GLU A O 1
ATOM 617 N N . GLY A 1 83 ? 7.155 18.044 -42.132 1.00 59.34 83 GLY A N 1
ATOM 618 C CA . GLY A 1 83 ? 6.940 19.405 -41.642 1.00 59.34 83 GLY A CA 1
ATOM 619 C C . GLY A 1 83 ? 7.742 20.525 -42.309 1.00 59.34 83 GLY A C 1
ATOM 620 O O . GLY A 1 83 ? 8.038 21.491 -41.617 1.00 59.34 83 GLY A O 1
ATOM 621 N N . LYS A 1 84 ? 7.990 20.418 -43.626 1.00 42.38 84 LYS A N 1
ATOM 622 C CA . LYS A 1 84 ? 8.387 21.482 -44.582 1.00 42.38 84 LYS A CA 1
ATOM 623 C C . LYS A 1 84 ? 9.843 21.965 -44.628 1.00 42.38 84 LYS A C 1
ATOM 625 O O . LYS A 1 84 ? 10.364 22.473 -43.615 1.00 42.38 84 LYS A O 1
#

Radius of gyration: 21.89 Å; chains: 1; bounding box: 37×34×66 Å

Secondary structure (DSSP, 8-state):
-HHHHHHHHHHHHHHHHHHHHHHHHHHHSTTT-SSSHHHHHHHHHHHHHHHHHHHHHHHHHHHHHHHHHHHTTTTS-S------

Organism: NCBI:txid373681

Sequence (84 aa):
MRRLMWLGVGLAVGALVVRAVNKKAQAFTPAGIAGSVQQSAVGLLDSVRSFVEDVREGMAEREAEIHEAFTAGALIDEHEEEGK

pLDDT: mean 73.13, std 14.78, range [42.38, 94.56]

Foldseek 3Di:
DVVVVVVVVVVVVVVVVVVVVVVVCVVPPPVPPDPCCVVVVVVVVVVVVVVVVVVVVVCVVCVVVVVVVVVVPPPPPDPPPDDD